Protein AF-A0A846AWA2-F1 (afdb_monomer)

Mean predicted aligned error: 6.34 Å

Structure (mmCIF, N/CA/C/O backbone):
data_AF-A0A846AWA2-F1
#
_entry.id   AF-A0A846AWA2-F1
#
loop_
_atom_site.group_PDB
_atom_site.id
_atom_site.type_symbol
_atom_site.label_atom_id
_atom_site.label_alt_id
_atom_site.label_comp_id
_atom_site.label_asym_id
_atom_site.label_entity_id
_atom_site.label_seq_id
_atom_site.pdbx_PDB_ins_code
_atom_site.Cartn_x
_atom_site.Cartn_y
_atom_site.Cartn_z
_atom_site.occupancy
_atom_site.B_iso_or_equiv
_atom_site.auth_seq_id
_atom_site.auth_comp_id
_atom_site.auth_asym_id
_atom_site.auth_atom_id
_atom_site.pdbx_PDB_model_num
ATOM 1 N N . MET A 1 1 ? -6.915 -5.409 22.447 1.00 65.88 1 MET A N 1
ATOM 2 C CA . MET A 1 1 ? -7.125 -6.188 21.203 1.00 65.88 1 MET A CA 1
ATOM 3 C C . MET A 1 1 ? -6.993 -5.319 19.945 1.00 65.88 1 MET A C 1
ATOM 5 O O . MET A 1 1 ? -6.280 -5.709 19.034 1.00 65.88 1 MET A O 1
ATOM 9 N N . THR A 1 2 ? -7.556 -4.105 19.927 1.00 86.88 2 THR A N 1
ATOM 10 C CA . THR A 1 2 ? -7.559 -3.154 18.791 1.00 86.88 2 THR A CA 1
ATOM 11 C C . THR A 1 2 ? -6.187 -2.831 18.180 1.00 86.88 2 THR A C 1
ATOM 13 O O . THR A 1 2 ? -6.041 -2.848 16.961 1.00 86.88 2 THR A O 1
ATOM 16 N N . LEU A 1 3 ? -5.158 -2.594 19.003 1.00 92.88 3 LEU A N 1
ATOM 17 C CA . LEU A 1 3 ? -3.824 -2.223 18.510 1.00 92.88 3 LEU A CA 1
ATOM 18 C C . LEU A 1 3 ? -3.153 -3.339 17.685 1.00 92.88 3 LEU A C 1
ATOM 20 O O . LEU A 1 3 ? -2.468 -3.052 16.707 1.00 92.88 3 LEU A O 1
ATOM 24 N N . ASN A 1 4 ? -3.389 -4.609 18.033 1.00 95.12 4 ASN A N 1
ATOM 25 C CA . AS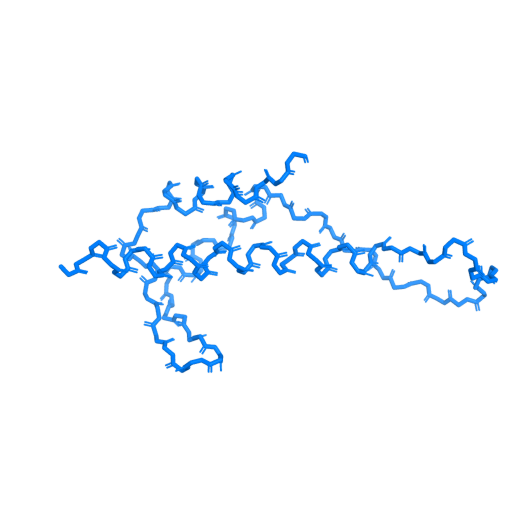N A 1 4 ? -2.844 -5.745 17.281 1.00 95.12 4 ASN A CA 1
ATOM 26 C C . ASN A 1 4 ? -3.470 -5.847 15.884 1.00 95.12 4 ASN A C 1
ATOM 28 O O . ASN A 1 4 ? -2.757 -6.120 14.919 1.00 95.12 4 ASN A O 1
ATOM 32 N N . ASN A 1 5 ? -4.768 -5.554 15.757 1.00 94.00 5 ASN A N 1
ATOM 33 C CA . ASN A 1 5 ? -5.451 -5.521 14.462 1.00 94.00 5 ASN A CA 1
ATOM 34 C C . ASN A 1 5 ? -4.894 -4.396 13.583 1.00 94.00 5 ASN A C 1
ATOM 36 O O . ASN A 1 5 ? -4.596 -4.607 12.410 1.00 94.00 5 ASN A O 1
ATOM 40 N N . TRP A 1 6 ? -4.666 -3.217 14.164 1.00 95.62 6 TRP A N 1
ATOM 41 C CA . TRP A 1 6 ? -4.050 -2.099 13.448 1.00 95.62 6 TRP A CA 1
ATOM 42 C C . TRP A 1 6 ? -2.644 -2.445 12.972 1.00 95.62 6 TRP A C 1
ATOM 44 O O . TRP A 1 6 ? -2.321 -2.252 11.803 1.00 95.62 6 TRP A O 1
ATOM 54 N N . LEU A 1 7 ? -1.824 -3.029 13.849 1.00 95.88 7 LEU A N 1
ATOM 55 C CA . LEU A 1 7 ? -0.489 -3.496 13.490 1.00 95.88 7 LEU A CA 1
ATOM 56 C C . LEU A 1 7 ? -0.541 -4.513 12.342 1.00 95.88 7 LEU A C 1
ATOM 58 O O . LEU A 1 7 ? 0.277 -4.454 11.423 1.00 95.88 7 LEU A O 1
ATOM 62 N N . ARG A 1 8 ? -1.510 -5.431 12.368 1.00 95.75 8 ARG A N 1
ATOM 63 C CA . ARG A 1 8 ? -1.706 -6.435 11.321 1.00 95.75 8 ARG A CA 1
ATOM 64 C C . ARG A 1 8 ? -2.051 -5.804 9.969 1.00 95.75 8 ARG A C 1
ATOM 66 O O . ARG A 1 8 ? -1.424 -6.169 8.969 1.00 95.75 8 ARG A O 1
ATOM 73 N N . ILE A 1 9 ? -2.971 -4.838 9.955 1.00 95.88 9 ILE A N 1
ATOM 74 C CA . ILE A 1 9 ? -3.341 -4.059 8.764 1.00 95.88 9 ILE A CA 1
ATOM 75 C C . ILE A 1 9 ? -2.123 -3.296 8.234 1.00 95.88 9 ILE A C 1
ATOM 77 O O . ILE A 1 9 ? -1.798 -3.401 7.052 1.00 95.88 9 ILE A O 1
ATOM 81 N N . CYS A 1 10 ? -1.389 -2.599 9.106 1.00 95.62 10 CYS A N 1
ATOM 82 C CA . CYS A 1 10 ? -0.191 -1.850 8.730 1.00 95.62 10 CYS A CA 1
ATOM 83 C C . CYS A 1 10 ? 0.898 -2.755 8.131 1.00 95.62 10 CYS A C 1
ATOM 85 O O . CYS A 1 10 ? 1.492 -2.396 7.119 1.00 95.62 10 CYS A O 1
ATOM 87 N N . ARG A 1 11 ? 1.132 -3.950 8.689 1.00 95.38 11 ARG A N 1
ATOM 88 C CA . ARG A 1 11 ? 2.092 -4.930 8.141 1.00 95.38 11 ARG A CA 1
ATOM 89 C C . ARG A 1 11 ? 1.692 -5.412 6.751 1.00 95.38 11 ARG A C 1
ATOM 91 O O . ARG A 1 11 ? 2.531 -5.480 5.856 1.00 95.38 11 ARG A O 1
ATOM 98 N N . TYR A 1 12 ? 0.413 -5.734 6.558 1.00 95.44 12 TYR A N 1
ATOM 99 C CA . TYR A 1 12 ? -0.090 -6.103 5.236 1.00 95.44 12 TYR A CA 1
ATOM 100 C C . TYR A 1 12 ? 0.085 -4.945 4.244 1.00 95.44 12 TYR A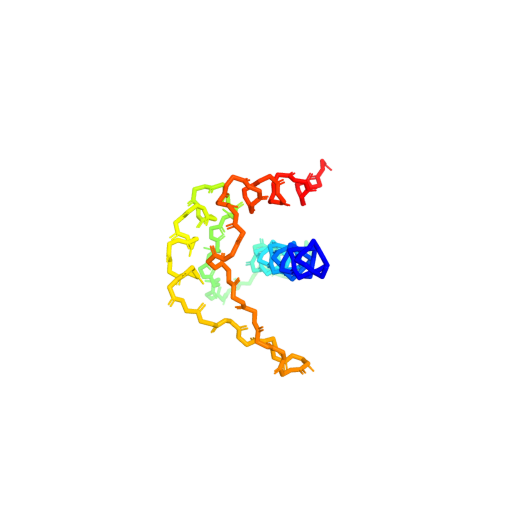 C 1
ATOM 102 O O . TYR A 1 12 ? 0.577 -5.149 3.134 1.00 95.44 12 TYR A O 1
ATOM 110 N N . TRP A 1 13 ? -0.266 -3.727 4.658 1.00 94.69 13 TRP A N 1
ATOM 111 C CA . TRP A 1 13 ? -0.154 -2.534 3.828 1.00 94.69 13 TRP A CA 1
ATOM 112 C C . TRP A 1 13 ? 1.292 -2.241 3.420 1.00 94.69 13 TRP A C 1
ATOM 114 O O . TRP A 1 13 ? 1.567 -2.027 2.241 1.00 94.69 13 TRP A O 1
ATOM 124 N N . TYR A 1 14 ? 2.227 -2.331 4.365 1.00 94.44 14 TYR A N 1
ATOM 125 C CA . TYR A 1 14 ? 3.661 -2.213 4.120 1.00 94.44 14 TYR A CA 1
ATOM 126 C C . TYR A 1 14 ? 4.143 -3.210 3.053 1.00 94.44 14 TYR A C 1
ATOM 128 O O . TYR A 1 14 ? 4.722 -2.813 2.041 1.00 94.44 14 TYR A O 1
ATOM 136 N N . ASN A 1 15 ? 3.823 -4.498 3.223 1.00 93.94 15 ASN A N 1
ATOM 137 C CA . ASN A 1 15 ? 4.223 -5.550 2.285 1.00 93.94 15 ASN A CA 1
ATOM 138 C C . ASN A 1 15 ? 3.618 -5.351 0.890 1.00 93.94 15 ASN A C 1
ATOM 140 O O . ASN A 1 15 ? 4.291 -5.566 -0.118 1.00 93.94 15 ASN A O 1
ATOM 144 N N . ARG A 1 16 ? 2.363 -4.893 0.813 1.00 92.25 16 ARG A N 1
ATOM 145 C CA . ARG A 1 16 ? 1.714 -4.566 -0.461 1.00 92.25 16 ARG A CA 1
ATOM 146 C C . ARG A 1 16 ? 2.453 -3.447 -1.199 1.00 92.25 16 ARG A C 1
ATOM 148 O O . ARG A 1 16 ? 2.685 -3.568 -2.400 1.00 92.25 16 ARG A O 1
ATOM 155 N N . MET A 1 17 ? 2.859 -2.393 -0.492 1.00 91.88 17 MET A N 1
ATOM 156 C CA . MET A 1 17 ? 3.593 -1.262 -1.078 1.00 91.88 17 MET A CA 1
ATOM 157 C C . MET A 1 17 ? 5.012 -1.641 -1.516 1.00 91.88 17 MET A C 1
ATOM 159 O O . MET A 1 17 ? 5.473 -1.170 -2.556 1.00 91.88 17 MET A O 1
ATOM 163 N N . LEU A 1 18 ? 5.690 -2.527 -0.781 1.00 92.38 18 LEU A N 1
ATOM 164 C CA . LEU A 1 18 ? 6.947 -3.122 -1.243 1.00 92.38 18 LEU A CA 1
ATOM 165 C C . LEU A 1 18 ? 6.748 -3.917 -2.539 1.00 92.38 18 LEU A C 1
ATOM 167 O O . LEU A 1 18 ? 7.498 -3.727 -3.496 1.00 92.38 18 LEU A O 1
ATOM 171 N N . GLY A 1 19 ? 5.699 -4.740 -2.608 1.00 92.12 19 GLY A N 1
ATOM 172 C CA . GLY A 1 19 ? 5.356 -5.503 -3.808 1.00 92.12 19 GLY A CA 1
ATOM 173 C C . GLY A 1 19 ? 5.104 -4.620 -5.035 1.00 92.12 19 GLY A C 1
ATOM 174 O O . GLY A 1 19 ? 5.592 -4.926 -6.121 1.00 92.12 19 GLY A O 1
ATOM 175 N N . GLU A 1 20 ? 4.409 -3.486 -4.879 1.00 91.19 20 GLU A N 1
ATOM 176 C CA . GLU A 1 20 ? 4.210 -2.536 -5.984 1.00 91.19 20 GLU A CA 1
ATOM 177 C C . GLU A 1 20 ? 5.532 -2.006 -6.549 1.00 91.19 20 GLU A C 1
ATOM 179 O O . GLU A 1 20 ? 5.656 -1.846 -7.767 1.00 91.19 20 GLU A O 1
ATOM 184 N N . ARG A 1 21 ? 6.521 -1.762 -5.683 1.00 90.44 21 ARG A N 1
ATOM 185 C CA . ARG A 1 21 ? 7.841 -1.262 -6.079 1.00 90.44 21 ARG A CA 1
ATOM 186 C C . ARG A 1 21 ? 8.705 -2.336 -6.716 1.00 90.44 21 ARG A C 1
ATOM 188 O O . ARG A 1 21 ? 9.345 -2.039 -7.718 1.00 90.44 21 ARG A O 1
ATOM 195 N N . PHE A 1 22 ? 8.695 -3.563 -6.197 1.00 91.44 22 PHE A N 1
ATOM 196 C CA . PHE A 1 22 ? 9.379 -4.678 -6.855 1.00 91.44 22 PHE A CA 1
ATOM 197 C C . PHE A 1 22 ? 8.809 -4.933 -8.245 1.00 91.44 22 PHE A C 1
ATOM 199 O O . PHE A 1 22 ? 9.566 -5.047 -9.202 1.00 91.44 22 PHE A O 1
ATOM 206 N N . ASN A 1 23 ? 7.484 -4.904 -8.378 1.00 91.25 23 ASN A N 1
ATOM 207 C CA . ASN A 1 23 ? 6.825 -5.043 -9.669 1.00 91.25 23 ASN A CA 1
ATOM 208 C C . ASN A 1 23 ? 7.173 -3.879 -10.618 1.00 91.25 23 ASN A C 1
ATOM 210 O O . ASN A 1 23 ? 7.416 -4.085 -11.800 1.00 91.25 23 ASN A O 1
ATOM 214 N N . TRP A 1 24 ? 7.240 -2.642 -10.112 1.00 91.62 24 TRP A N 1
ATOM 215 C CA . TRP A 1 24 ? 7.731 -1.509 -10.902 1.00 91.62 24 TRP A CA 1
ATOM 216 C C . TRP A 1 24 ? 9.176 -1.717 -11.370 1.00 91.62 24 TRP A C 1
ATOM 218 O O . TRP A 1 24 ? 9.453 -1.559 -12.556 1.00 91.62 24 TRP A O 1
ATOM 228 N N . TRP A 1 25 ? 10.079 -2.104 -10.469 1.00 88.88 25 TRP A N 1
ATOM 229 C CA . TRP A 1 25 ? 11.482 -2.358 -10.791 1.00 88.88 25 TRP A CA 1
ATOM 230 C C . TRP A 1 25 ? 11.638 -3.459 -11.842 1.00 88.88 25 TRP A C 1
ATOM 232 O O . TRP A 1 25 ? 12.372 -3.294 -12.811 1.00 88.88 25 TRP A O 1
ATOM 242 N N . GLU A 1 26 ? 10.911 -4.563 -11.690 1.00 87.81 26 GLU A N 1
ATOM 243 C CA . GLU A 1 26 ? 10.959 -5.691 -12.616 1.00 87.81 26 GLU A CA 1
ATOM 244 C C . GLU A 1 26 ? 10.450 -5.334 -14.017 1.00 87.81 26 GLU A C 1
ATOM 246 O O . GLU A 1 26 ? 11.032 -5.782 -15.000 1.00 87.81 26 GLU A O 1
ATOM 251 N N . GLN A 1 27 ? 9.415 -4.497 -14.117 1.00 86.50 27 GLN A N 1
ATOM 252 C CA . GLN A 1 27 ? 8.864 -4.066 -15.406 1.00 86.50 27 GLN A CA 1
ATOM 253 C C . GLN A 1 27 ? 9.682 -2.965 -16.092 1.00 86.50 27 GLN A C 1
ATOM 255 O O . GLN A 1 27 ? 9.538 -2.760 -17.292 1.00 86.50 27 GLN A O 1
ATOM 260 N N . ASN A 1 28 ? 10.513 -2.236 -15.342 1.00 86.38 28 ASN A N 1
ATOM 261 C CA . ASN A 1 28 ? 11.309 -1.124 -15.868 1.00 86.38 28 ASN A CA 1
ATOM 262 C C . ASN A 1 28 ?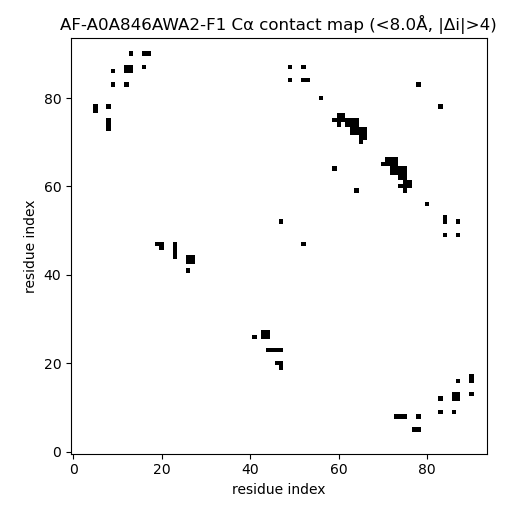 12.798 -1.469 -16.040 1.00 86.38 28 ASN A C 1
ATOM 264 O O . ASN A 1 28 ? 13.537 -0.685 -16.633 1.00 86.38 28 ASN A O 1
ATOM 268 N N . ARG A 1 29 ? 13.269 -2.614 -15.529 1.00 81.31 29 ARG A N 1
ATOM 269 C CA . ARG A 1 29 ? 14.660 -3.051 -15.721 1.00 81.31 29 ARG A CA 1
ATOM 270 C C . ARG A 1 29 ? 14.872 -3.617 -17.127 1.00 81.31 29 ARG A C 1
ATOM 272 O O . ARG A 1 29 ? 14.048 -4.370 -17.633 1.00 81.31 29 ARG A O 1
ATOM 279 N N . CYS A 1 30 ? 16.032 -3.330 -17.712 1.00 71.75 30 CYS A N 1
ATOM 280 C CA . CYS A 1 30 ? 16.523 -3.980 -18.927 1.00 71.75 30 CYS A CA 1
ATOM 281 C C . CYS A 1 30 ? 17.842 -4.706 -18.597 1.00 71.75 30 CYS A C 1
ATOM 283 O O . CYS A 1 30 ? 18.690 -4.111 -17.922 1.00 71.75 30 CYS A O 1
ATOM 285 N N . PRO A 1 31 ? 18.046 -5.975 -19.003 1.00 67.56 31 PRO A N 1
ATOM 286 C CA . PRO A 1 31 ? 19.328 -6.642 -18.810 1.00 67.56 31 PRO A CA 1
ATOM 287 C C . PRO A 1 31 ? 20.417 -5.936 -19.629 1.00 67.56 31 PRO A C 1
ATOM 289 O O . PRO A 1 31 ? 20.317 -5.850 -20.848 1.00 67.56 31 PRO A O 1
ATOM 292 N N . ILE A 1 32 ? 21.484 -5.485 -18.963 1.00 62.66 32 ILE A N 1
ATOM 293 C CA . ILE A 1 32 ? 22.601 -4.723 -19.565 1.00 62.66 32 ILE A CA 1
ATOM 294 C C . ILE A 1 32 ? 23.305 -5.502 -20.699 1.00 62.66 32 ILE A C 1
ATOM 296 O O . ILE A 1 32 ? 23.887 -4.896 -21.590 1.00 62.66 32 ILE A O 1
ATOM 300 N N . ASN A 1 33 ? 23.204 -6.837 -20.694 1.00 64.94 33 ASN A N 1
ATOM 301 C CA . ASN A 1 33 ? 23.881 -7.735 -21.638 1.00 64.94 33 ASN A CA 1
ATOM 302 C C . ASN A 1 33 ? 22.937 -8.428 -22.640 1.00 64.94 33 ASN A C 1
ATOM 304 O O . ASN A 1 33 ? 23.343 -9.388 -23.294 1.00 64.94 33 ASN A O 1
ATOM 308 N N . ALA A 1 34 ? 21.673 -8.012 -22.745 1.00 60.19 34 ALA A N 1
ATOM 309 C CA . ALA A 1 34 ? 20.786 -8.539 -23.780 1.00 60.19 34 ALA A CA 1
ATOM 310 C C . ALA A 1 34 ? 21.045 -7.807 -25.110 1.00 60.19 34 ALA A C 1
ATOM 312 O O . ALA A 1 34 ? 21.187 -6.586 -25.124 1.00 60.19 34 ALA A O 1
ATOM 313 N N . CYS A 1 35 ? 21.121 -8.554 -26.221 1.00 55.59 35 CYS A N 1
ATOM 314 C CA . CYS A 1 35 ? 21.209 -8.002 -27.582 1.00 55.59 35 CYS A CA 1
ATOM 315 C C . CYS A 1 35 ? 20.165 -6.890 -27.807 1.00 55.59 35 CYS A C 1
ATOM 317 O O . CYS A 1 35 ? 19.105 -6.948 -27.181 1.00 55.59 35 CYS A O 1
ATOM 319 N N . PRO A 1 36 ? 20.400 -5.920 -28.716 1.00 60.28 36 PRO A N 1
ATOM 320 C CA . PRO A 1 36 ? 19.394 -4.921 -29.070 1.00 60.28 36 PRO A CA 1
ATOM 321 C C . PRO A 1 36 ? 18.135 -5.647 -29.552 1.00 60.28 36 PRO A C 1
ATOM 323 O O . PRO A 1 36 ? 18.100 -6.237 -30.631 1.00 60.28 36 PRO A O 1
ATOM 326 N N . LEU A 1 37 ? 17.122 -5.682 -28.691 1.00 58.81 37 LEU A N 1
ATOM 327 C CA . LEU A 1 37 ? 15.899 -6.425 -28.931 1.00 58.81 37 LEU A CA 1
ATOM 328 C C . LEU A 1 37 ? 15.107 -5.709 -30.028 1.00 58.81 37 LEU A C 1
ATOM 330 O O . LEU A 1 37 ? 14.516 -4.657 -29.792 1.00 58.81 37 LEU A O 1
ATOM 334 N N . ILE A 1 38 ? 15.064 -6.302 -31.223 1.00 56.44 38 ILE A N 1
ATOM 335 C CA . ILE A 1 38 ? 14.112 -5.962 -32.294 1.00 56.44 38 ILE A CA 1
ATOM 336 C C . ILE A 1 38 ? 12.731 -6.522 -31.891 1.00 56.44 38 ILE A C 1
ATOM 338 O O . ILE A 1 38 ? 12.161 -7.378 -32.560 1.00 56.44 38 ILE A O 1
ATOM 342 N N . SER A 1 39 ? 12.217 -6.121 -30.727 1.00 58.78 39 SER A N 1
ATOM 343 C CA . SER A 1 39 ? 10.930 -6.577 -30.193 1.00 58.78 39 SER A CA 1
ATOM 344 C C . SER A 1 39 ? 10.187 -5.430 -29.521 1.00 58.78 39 SER A C 1
ATOM 346 O O . SER A 1 39 ? 10.811 -4.536 -28.950 1.00 58.78 39 SER A O 1
ATOM 348 N N . HIS A 1 40 ? 8.855 -5.475 -29.542 1.00 65.62 40 HIS A N 1
ATOM 349 C CA . HIS A 1 40 ? 8.016 -4.495 -28.857 1.00 65.62 40 HIS A CA 1
ATOM 350 C C . HIS A 1 40 ? 8.316 -4.488 -27.354 1.00 65.62 40 HIS A C 1
ATOM 352 O O . HIS A 1 40 ? 8.068 -5.473 -26.658 1.00 65.62 40 HIS A O 1
ATOM 358 N N . LEU A 1 41 ? 8.862 -3.376 -26.858 1.00 67.31 41 LEU A N 1
ATOM 359 C CA . LEU A 1 41 ? 9.055 -3.176 -25.426 1.00 67.31 41 LEU A CA 1
ATOM 360 C C . LEU A 1 41 ? 7.681 -3.041 -24.750 1.00 67.31 41 LEU A C 1
ATOM 362 O O . LEU A 1 41 ? 6.819 -2.327 -25.275 1.00 67.31 41 LEU A O 1
ATOM 366 N N . PRO A 1 42 ? 7.451 -3.703 -23.602 1.00 71.19 42 PRO A N 1
ATOM 367 C CA . PRO A 1 42 ? 6.239 -3.485 -22.827 1.00 71.19 42 PRO A CA 1
ATOM 368 C C . PRO A 1 42 ? 6.166 -2.025 -22.369 1.00 71.19 42 PRO A C 1
ATOM 370 O O . PRO A 1 42 ? 7.187 -1.354 -22.194 1.00 71.19 42 PRO A O 1
ATOM 373 N N . GLN A 1 43 ? 4.947 -1.525 -22.164 1.00 80.75 43 GLN A N 1
ATOM 374 C CA . GLN A 1 43 ? 4.759 -0.172 -21.655 1.00 80.75 43 GLN A CA 1
ATOM 375 C C . GLN A 1 43 ? 5.367 -0.063 -20.253 1.00 80.75 43 GLN A C 1
ATOM 377 O O . GLN A 1 43 ? 5.041 -0.849 -19.361 1.00 80.75 43 GLN A O 1
ATOM 382 N N . LEU A 1 44 ? 6.252 0.919 -20.069 1.00 84.00 44 LEU A N 1
ATOM 383 C CA . LEU A 1 44 ? 6.874 1.184 -18.778 1.00 84.00 44 LEU A CA 1
ATOM 384 C C . LEU A 1 44 ? 5.801 1.514 -17.744 1.00 84.00 44 LEU A C 1
ATOM 386 O O . LEU A 1 44 ? 4.895 2.314 -17.984 1.00 84.00 44 LEU A O 1
ATOM 390 N N . LYS A 1 45 ? 5.923 0.894 -16.574 1.00 87.38 45 LYS A N 1
ATOM 391 C CA . LYS A 1 45 ? 5.023 1.154 -15.456 1.00 87.38 45 LYS A CA 1
ATOM 392 C C . LYS A 1 45 ? 5.426 2.434 -14.740 1.00 8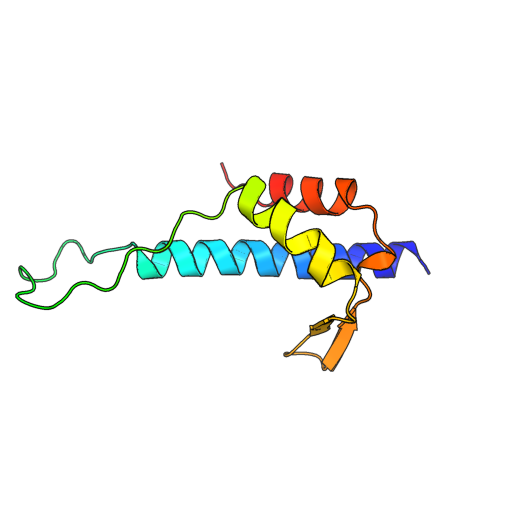7.38 45 LYS A C 1
ATOM 394 O O . LYS A 1 45 ? 6.604 2.623 -14.435 1.00 87.38 45 LYS A O 1
ATOM 399 N N . ASP A 1 46 ? 4.442 3.242 -14.364 1.00 89.06 46 ASP A N 1
ATOM 400 C CA . ASP A 1 46 ? 4.670 4.428 -13.543 1.00 89.06 46 ASP A CA 1
ATOM 401 C C . ASP A 1 46 ? 5.272 4.078 -12.179 1.00 89.06 46 ASP A C 1
ATOM 403 O O . ASP A 1 46 ? 4.859 3.124 -11.506 1.00 89.06 46 ASP A O 1
ATOM 407 N N . LYS A 1 47 ? 6.233 4.897 -11.738 1.00 88.81 47 LYS A N 1
ATOM 408 C CA . LYS A 1 47 ? 6.866 4.746 -10.426 1.00 88.81 47 LYS A CA 1
ATOM 409 C C . LYS A 1 47 ? 5.831 4.936 -9.310 1.00 88.81 47 LYS A C 1
ATOM 411 O O . LYS A 1 47 ? 5.200 5.996 -9.248 1.00 88.81 47 LYS A O 1
ATOM 416 N N . PRO A 1 48 ? 5.685 3.972 -8.379 1.00 90.38 48 PRO A N 1
ATOM 417 C CA . PRO A 1 48 ? 4.825 4.138 -7.216 1.00 90.38 48 PRO A CA 1
ATOM 418 C C . PRO A 1 48 ? 5.230 5.379 -6.416 1.00 90.38 48 PRO A C 1
ATOM 420 O O . PRO A 1 48 ? 6.383 5.523 -6.003 1.00 90.38 48 PRO A O 1
ATOM 423 N N . ASN A 1 49 ? 4.278 6.281 -6.197 1.00 89.62 49 ASN A N 1
ATOM 424 C CA . ASN A 1 49 ? 4.484 7.536 -5.483 1.00 89.62 49 ASN A CA 1
ATOM 425 C C . ASN A 1 49 ? 3.379 7.753 -4.434 1.00 89.62 49 ASN A C 1
ATOM 427 O O . ASN A 1 49 ? 2.397 7.008 -4.373 1.00 89.62 49 ASN A O 1
ATOM 431 N N . TYR A 1 50 ? 3.546 8.790 -3.613 1.00 88.81 50 TYR A N 1
ATOM 432 C CA . TYR A 1 50 ? 2.603 9.136 -2.548 1.00 88.81 50 TYR A CA 1
ATOM 433 C C . TYR A 1 50 ? 1.180 9.404 -3.071 1.00 88.81 50 TYR A C 1
ATOM 435 O O . TYR A 1 50 ? 0.199 8.996 -2.455 1.00 88.81 50 TYR A O 1
ATOM 443 N N . TYR A 1 51 ? 1.039 10.055 -4.227 1.00 89.88 51 TYR A N 1
ATOM 444 C CA . TYR A 1 51 ? -0.272 10.381 -4.794 1.00 89.88 51 TYR A CA 1
ATOM 445 C C . TYR A 1 51 ? -1.013 9.135 -5.285 1.00 89.88 51 TYR A C 1
ATOM 447 O O . TYR A 1 51 ? -2.206 8.990 -5.012 1.00 89.88 51 TYR A O 1
ATOM 455 N N . ASN A 1 52 ? -0.303 8.208 -5.934 1.00 88.94 52 ASN A N 1
ATOM 456 C CA . ASN A 1 52 ? -0.837 6.913 -6.354 1.00 88.94 52 ASN A CA 1
ATOM 457 C C . ASN A 1 52 ? -1.369 6.153 -5.138 1.00 88.94 52 ASN A C 1
ATOM 459 O O . ASN A 1 52 ? -2.497 5.667 -5.157 1.00 88.94 52 ASN A O 1
ATOM 463 N N . GLN A 1 53 ? -0.595 6.136 -4.051 1.00 88.81 53 GLN A N 1
ATOM 464 C CA . GLN A 1 53 ? -1.006 5.536 -2.789 1.00 88.81 53 GLN A CA 1
ATOM 465 C C . GLN A 1 53 ? -2.261 6.218 -2.215 1.00 88.81 53 GLN A C 1
ATOM 467 O O . GLN A 1 53 ? -3.260 5.554 -1.930 1.00 88.81 53 GLN A O 1
ATOM 472 N N . LYS A 1 54 ? -2.237 7.547 -2.063 1.00 91.69 54 LYS A N 1
ATOM 473 C CA . LYS A 1 54 ? -3.352 8.324 -1.506 1.00 91.69 54 LYS A CA 1
ATOM 474 C C . LYS A 1 54 ? -4.648 8.106 -2.289 1.00 91.69 54 LYS A C 1
ATOM 476 O O . LYS A 1 54 ? -5.711 8.062 -1.680 1.00 91.69 54 LYS A O 1
ATOM 481 N N . LYS A 1 55 ? -4.562 7.920 -3.610 1.00 93.00 55 LYS A N 1
ATOM 482 C CA . LYS A 1 55 ? -5.704 7.633 -4.489 1.00 93.00 55 LYS A CA 1
ATOM 483 C C . LYS A 1 55 ? -6.320 6.246 -4.255 1.00 93.00 55 LYS A C 1
ATOM 485 O O . LYS A 1 55 ? -7.518 6.094 -4.456 1.00 93.00 55 LYS A O 1
ATOM 490 N N . GLN A 1 56 ? -5.542 5.252 -3.818 1.00 91.62 56 GLN A N 1
ATOM 491 C CA . GLN A 1 56 ? -6.045 3.896 -3.539 1.00 91.62 56 GLN A CA 1
ATOM 492 C C . GLN A 1 56 ? -6.785 3.791 -2.195 1.00 91.62 56 GLN A C 1
ATOM 494 O O . GLN A 1 56 ? -7.691 2.971 -2.049 1.00 91.62 56 GLN A O 1
ATOM 499 N N . LEU A 1 57 ? -6.401 4.605 -1.205 1.00 93.31 57 LEU A N 1
ATOM 500 C CA . LEU A 1 57 ? -6.923 4.511 0.164 1.00 93.31 57 LEU A CA 1
ATOM 501 C C . LEU A 1 57 ? -8.457 4.632 0.282 1.00 93.31 57 LEU A C 1
ATOM 503 O O . LEU A 1 57 ? -9.022 3.856 1.052 1.00 93.31 57 LEU A O 1
ATOM 507 N N . PRO A 1 58 ? -9.152 5.542 -0.433 1.00 94.38 58 PRO A N 1
ATOM 508 C CA . PRO A 1 58 ? -10.608 5.646 -0.354 1.00 94.38 58 PRO A CA 1
ATOM 509 C C . PRO A 1 58 ? -11.328 4.354 -0.737 1.00 94.38 58 PRO A C 1
ATOM 511 O O . PRO A 1 58 ? -12.269 3.969 -0.055 1.00 94.38 58 PRO A O 1
ATOM 514 N N . GLU A 1 59 ? -10.875 3.671 -1.789 1.00 92.50 59 GLU A N 1
ATOM 515 C CA . GLU A 1 59 ? -11.503 2.427 -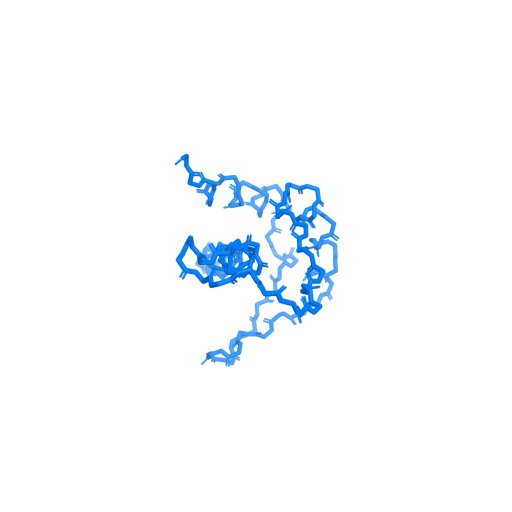2.247 1.00 92.50 59 GLU A CA 1
ATOM 516 C C . GLU A 1 59 ? -11.191 1.264 -1.304 1.00 92.50 59 GLU A C 1
ATOM 518 O O . GLU A 1 59 ? -12.088 0.524 -0.910 1.00 92.50 59 GLU A O 1
ATOM 523 N N . LEU A 1 60 ? -9.942 1.156 -0.842 1.00 92.25 60 LEU A N 1
ATOM 524 C CA . LEU A 1 60 ? -9.545 0.121 0.118 1.00 92.25 60 LEU A CA 1
ATOM 525 C C . LEU A 1 60 ? -10.279 0.231 1.455 1.00 92.25 60 LEU A C 1
ATOM 527 O O . LEU A 1 60 ? -10.502 -0.778 2.107 1.00 92.25 60 LEU A O 1
ATOM 531 N N . LYS A 1 61 ? -10.664 1.442 1.865 1.00 94.94 61 LYS A N 1
ATOM 532 C CA . LYS A 1 61 ? -11.409 1.669 3.109 1.00 94.94 61 LYS A CA 1
ATOM 533 C C . LYS A 1 61 ? -12.901 1.369 3.019 1.00 94.94 61 LYS A C 1
ATOM 535 O O . LYS A 1 61 ? -13.541 1.276 4.059 1.00 94.94 61 LYS A O 1
ATOM 540 N N . LYS A 1 62 ? -13.455 1.247 1.811 1.00 93.81 62 LYS A N 1
ATOM 541 C CA . LYS A 1 62 ? -14.862 0.873 1.601 1.00 93.81 62 LYS A CA 1
ATOM 542 C C . LYS A 1 62 ? -15.069 -0.641 1.608 1.00 93.81 62 LYS A C 1
ATOM 544 O O . LYS A 1 62 ? -16.196 -1.088 1.789 1.00 93.81 62 LYS A O 1
ATOM 549 N N . ALA A 1 63 ? -14.010 -1.415 1.378 1.00 90.00 63 ALA A N 1
ATOM 550 C CA . ALA A 1 63 ? -14.082 -2.856 1.191 1.00 90.00 63 ALA A CA 1
ATOM 551 C C . ALA A 1 63 ? -13.304 -3.616 2.271 1.00 90.00 63 ALA A C 1
ATOM 553 O O . ALA A 1 63 ? -12.279 -3.156 2.772 1.00 90.00 63 ALA A O 1
ATOM 554 N N . ILE A 1 64 ? -13.769 -4.828 2.571 1.00 92.62 64 ILE A N 1
ATOM 555 C CA . ILE A 1 64 ? -12.990 -5.800 3.336 1.00 92.62 64 ILE A CA 1
ATOM 556 C C . ILE A 1 64 ? -11.941 -6.393 2.396 1.00 92.62 64 ILE A C 1
ATOM 558 O O . ILE A 1 64 ? -12.263 -6.884 1.315 1.00 92.62 64 ILE A O 1
ATOM 562 N N . VAL A 1 65 ? -10.676 -6.336 2.803 1.00 94.25 65 VAL A N 1
ATOM 563 C CA . VAL A 1 65 ? -9.559 -6.848 2.010 1.00 94.25 65 VAL A CA 1
ATOM 564 C C . VAL A 1 65 ? -9.226 -8.262 2.461 1.00 94.25 65 VAL A C 1
ATOM 566 O O . VAL A 1 65 ? -8.802 -8.467 3.594 1.00 94.25 65 VAL A O 1
ATOM 569 N N . GLU A 1 66 ? -9.357 -9.229 1.559 1.00 94.56 66 GLU A N 1
ATOM 570 C CA . GLU A 1 66 ? -8.931 -10.604 1.811 1.00 94.56 66 GLU A CA 1
ATOM 571 C C . GLU A 1 66 ? -7.429 -10.787 1.527 1.00 94.56 66 GLU A C 1
ATOM 573 O O . GLU A 1 66 ? -6.898 -10.427 0.466 1.00 94.56 66 GLU A O 1
ATOM 578 N N . VAL A 1 67 ? -6.715 -11.366 2.490 1.00 94.06 67 VAL A N 1
ATOM 579 C CA . VAL A 1 67 ? -5.305 -11.719 2.358 1.00 94.06 67 VAL A CA 1
ATOM 580 C C . VAL A 1 67 ? -5.193 -13.068 1.660 1.00 94.06 67 VAL A C 1
ATOM 5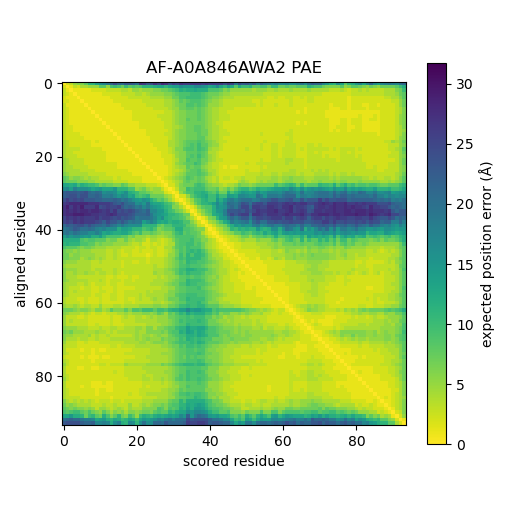82 O O . VAL A 1 67 ? -5.305 -14.110 2.293 1.00 94.06 67 VAL A O 1
ATOM 585 N N . LYS A 1 68 ? -4.866 -13.051 0.365 1.00 89.69 68 LYS A N 1
ATOM 586 C CA . LYS A 1 68 ? -4.781 -14.258 -0.483 1.00 89.69 68 LYS A CA 1
ATOM 587 C C . LYS A 1 68 ? -4.010 -15.444 0.112 1.00 89.69 68 LYS A C 1
ATOM 589 O O . LYS A 1 68 ? -4.379 -16.581 -0.130 1.00 89.69 68 LYS A O 1
ATOM 594 N N . HIS A 1 69 ? -2.920 -15.198 0.842 1.00 88.25 69 HIS A N 1
ATOM 595 C CA . HIS A 1 69 ? -2.098 -16.281 1.394 1.00 88.25 69 HIS A CA 1
ATOM 596 C C . HIS A 1 69 ? -2.731 -16.939 2.633 1.00 88.25 69 HIS A C 1
ATOM 598 O O . HIS A 1 69 ? -2.501 -18.124 2.864 1.00 88.25 69 HIS A O 1
ATOM 604 N N . SER A 1 70 ? -3.464 -16.174 3.447 1.00 92.06 70 SER A N 1
ATOM 605 C CA . SER A 1 70 ? -3.944 -16.616 4.762 1.00 92.06 70 SER A CA 1
ATOM 606 C C . SER A 1 70 ? -5.469 -16.701 4.873 1.00 92.06 70 SER A C 1
ATOM 608 O O . SER A 1 70 ? -5.956 -17.184 5.888 1.00 92.06 70 SER A O 1
ATOM 610 N N . GLY A 1 71 ? -6.220 -16.210 3.881 1.00 93.88 71 GLY A N 1
ATOM 611 C CA . GLY A 1 71 ? -7.686 -16.099 3.916 1.00 93.88 71 GLY A CA 1
ATOM 612 C C . GLY A 1 71 ? -8.208 -15.095 4.953 1.00 93.88 71 GLY A C 1
ATOM 613 O O . GLY A 1 71 ? -9.386 -15.098 5.295 1.00 93.88 71 GLY A O 1
ATOM 614 N N . GLU A 1 72 ? -7.331 -14.259 5.513 1.00 94.31 72 GLU A N 1
ATOM 615 C CA . GLU A 1 72 ? -7.704 -13.315 6.568 1.00 94.31 72 GLU A CA 1
ATOM 616 C C . GLU A 1 72 ? -8.416 -12.094 5.985 1.00 94.31 72 GLU A C 1
ATOM 618 O O . GLU A 1 72 ? -7.994 -11.548 4.967 1.00 94.31 72 GLU A O 1
ATOM 623 N N . HIS A 1 73 ? -9.448 -11.619 6.677 1.00 95.56 73 HIS A N 1
ATOM 624 C CA . HIS A 1 73 ? -10.198 -10.427 6.307 1.00 95.56 73 HIS A CA 1
ATOM 625 C C . HIS A 1 73 ? -9.700 -9.205 7.082 1.00 95.56 73 HIS A C 1
ATOM 627 O O . HIS A 1 73 ? -9.769 -9.160 8.309 1.00 95.56 73 HIS A O 1
ATOM 633 N N . LEU A 1 74 ? -9.211 -8.201 6.358 1.00 95.44 74 LEU A N 1
ATOM 634 C CA . LEU A 1 74 ? -8.690 -6.956 6.910 1.00 95.44 74 LEU A CA 1
ATOM 635 C C . LEU A 1 74 ? -9.628 -5.796 6.592 1.00 95.44 74 LEU A C 1
ATOM 637 O O . LEU A 1 74 ? -9.873 -5.474 5.429 1.00 95.44 74 LEU A O 1
ATOM 641 N N . ASP A 1 75 ? -10.102 -5.131 7.639 1.00 95.69 75 ASP A N 1
ATOM 642 C CA . ASP A 1 75 ? -10.932 -3.936 7.531 1.00 95.69 75 ASP A CA 1
ATOM 643 C C . ASP A 1 75 ? -10.080 -2.671 7.700 1.00 95.69 75 ASP A C 1
ATOM 645 O O . ASP A 1 75 ? -9.709 -2.267 8.805 1.00 95.69 75 ASP A O 1
ATOM 649 N N . PHE A 1 76 ? -9.767 -2.029 6.576 1.00 95.19 76 PHE A N 1
ATOM 65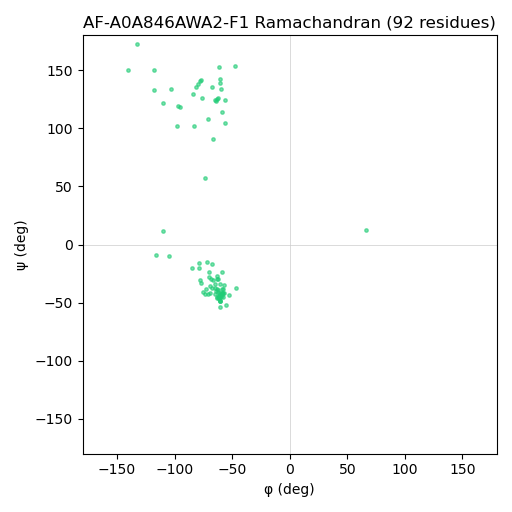0 C CA . PHE A 1 76 ? -8.952 -0.816 6.537 1.00 95.19 76 PHE A CA 1
ATOM 651 C C . PHE A 1 76 ? -9.672 0.423 7.078 1.00 95.19 76 PHE A C 1
ATOM 653 O O . PHE A 1 76 ? -9.005 1.425 7.358 1.00 95.19 76 PHE A O 1
ATOM 660 N N . SER A 1 77 ? -11.000 0.389 7.235 1.00 95.25 77 SER A N 1
ATOM 661 C CA . SER A 1 77 ? -11.760 1.525 7.769 1.00 95.25 77 SER A CA 1
ATOM 662 C C . SER A 1 77 ? -11.363 1.851 9.214 1.00 95.25 77 SER A C 1
ATOM 664 O O . SER A 1 77 ? -11.394 3.016 9.613 1.00 95.25 77 SER A O 1
ATOM 666 N N . GLN A 1 78 ? -10.880 0.847 9.955 1.00 93.62 78 GLN A N 1
ATOM 667 C CA . GLN A 1 78 ? -10.499 0.958 11.363 1.00 93.62 78 GLN A CA 1
ATOM 668 C C . GLN A 1 78 ? -9.231 1.782 11.595 1.00 93.62 78 GLN A C 1
ATOM 670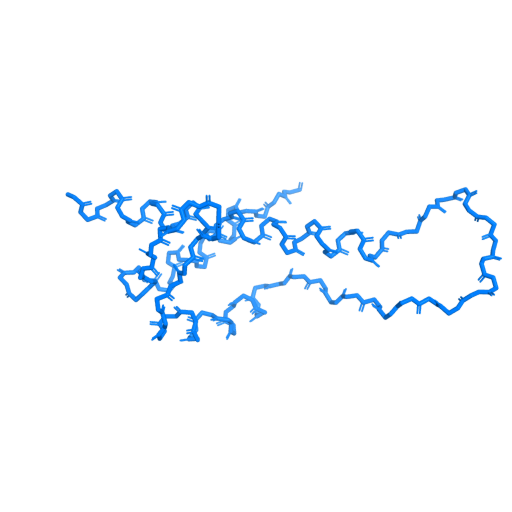 O O . GLN A 1 78 ? -9.046 2.300 12.690 1.00 93.62 78 GLN A O 1
ATOM 675 N N . VAL A 1 79 ? -8.348 1.900 10.597 1.00 95.25 79 VAL A N 1
ATOM 676 C CA . VAL A 1 79 ? -7.061 2.599 10.731 1.00 95.25 79 VAL A CA 1
ATOM 677 C C . VAL A 1 79 ? -7.150 3.973 10.079 1.00 95.25 79 VAL A C 1
ATOM 679 O O . VAL A 1 79 ? -7.611 4.114 8.945 1.00 95.25 79 VAL A O 1
ATOM 682 N N . TYR A 1 80 ? -6.669 5.018 10.753 1.00 94.69 80 TYR A N 1
ATOM 683 C CA . TYR A 1 80 ? -6.647 6.364 10.178 1.00 94.69 80 TYR A CA 1
ATOM 684 C C . TYR A 1 80 ? -5.802 6.427 8.900 1.00 94.69 80 TYR A C 1
ATOM 686 O O . TYR A 1 80 ? -4.754 5.795 8.779 1.00 94.69 80 TYR A O 1
ATOM 694 N N . SER A 1 81 ? -6.254 7.219 7.922 1.00 94.25 81 SER A N 1
ATOM 695 C CA . SER A 1 81 ? -5.560 7.328 6.631 1.00 94.25 81 SER A CA 1
ATOM 696 C C . SER A 1 81 ? -4.152 7.906 6.778 1.00 94.25 81 SER A C 1
ATOM 698 O O . SER A 1 81 ? -3.280 7.556 5.993 1.00 94.25 81 SER A O 1
ATOM 700 N N . THR A 1 82 ? -3.933 8.760 7.782 1.00 94.19 82 THR A N 1
ATOM 701 C CA . THR A 1 82 ? -2.622 9.321 8.139 1.00 94.19 82 THR A CA 1
ATOM 702 C C . THR A 1 82 ? -1.634 8.222 8.512 1.00 94.19 82 THR A C 1
ATOM 704 O O . THR A 1 82 ? -0.579 8.127 7.903 1.00 94.19 82 THR A O 1
ATOM 707 N N . VAL A 1 83 ? -2.035 7.295 9.386 1.00 94.94 83 VAL A N 1
ATOM 708 C CA . VAL A 1 83 ? -1.204 6.149 9.788 1.00 94.94 83 VAL A CA 1
ATOM 709 C C . VAL A 1 83 ? -0.827 5.289 8.577 1.00 94.94 83 VAL A C 1
ATOM 711 O O . VAL A 1 83 ? 0.326 4.903 8.415 1.00 94.94 83 VAL A O 1
ATOM 714 N N . LEU A 1 84 ? -1.774 5.019 7.674 1.00 94.62 84 LEU A N 1
ATOM 715 C CA . LEU A 1 84 ? -1.498 4.249 6.453 1.00 94.62 84 LEU A CA 1
ATOM 716 C C . LEU A 1 84 ? -0.566 4.991 5.477 1.00 94.62 84 LEU A C 1
ATOM 718 O O . LEU A 1 84 ? 0.184 4.354 4.733 1.00 94.62 84 LEU A O 1
ATOM 722 N N . GLN A 1 85 ? -0.607 6.323 5.455 1.00 93.56 85 GLN A N 1
ATOM 723 C CA . GLN A 1 85 ? 0.321 7.154 4.683 1.00 93.56 85 GLN A CA 1
ATOM 724 C C . GLN A 1 85 ? 1.724 7.134 5.302 1.00 93.56 85 GLN A C 1
ATOM 726 O O . GLN A 1 85 ? 2.696 6.929 4.578 1.00 93.56 85 GLN A O 1
ATOM 731 N N . ASP A 1 86 ? 1.832 7.215 6.627 1.00 93.12 86 ASP A N 1
ATOM 732 C CA . ASP A 1 86 ? 3.111 7.131 7.342 1.00 93.12 86 ASP A CA 1
ATOM 733 C C . ASP A 1 86 ? 3.791 5.771 7.134 1.00 93.12 86 ASP A C 1
ATOM 735 O O . ASP A 1 86 ? 4.995 5.702 6.896 1.00 93.12 86 ASP A O 1
ATOM 739 N N . VAL A 1 87 ? 3.019 4.679 7.114 1.00 92.50 87 VAL A N 1
ATOM 740 C CA . VAL A 1 87 ? 3.532 3.332 6.793 1.00 92.50 87 VAL A CA 1
ATOM 741 C C . VAL A 1 87 ? 4.137 3.265 5.384 1.00 92.50 87 VAL A C 1
ATOM 743 O O . VAL A 1 87 ? 5.107 2.547 5.149 1.00 92.50 87 VAL A O 1
ATOM 746 N N . TRP A 1 88 ? 3.604 4.014 4.419 1.00 88.62 88 TRP A N 1
ATOM 747 C CA . TRP A 1 88 ? 4.210 4.080 3.084 1.00 88.62 88 TRP A CA 1
ATOM 748 C C . TRP A 1 88 ? 5.506 4.882 3.076 1.00 88.62 88 TRP A C 1
ATOM 750 O O . TRP A 1 88 ? 6.462 4.504 2.388 1.00 88.62 88 TRP A O 1
ATOM 760 N N . MET A 1 89 ? 5.545 5.965 3.855 1.00 85.88 89 MET A N 1
ATOM 761 C CA . MET A 1 89 ? 6.756 6.754 4.050 1.00 85.88 89 MET A CA 1
ATOM 762 C C . MET A 1 89 ? 7.851 5.912 4.711 1.00 85.88 89 MET A C 1
ATOM 764 O O . MET A 1 89 ? 8.987 5.967 4.258 1.00 85.88 89 MET A O 1
ATOM 768 N N . SER A 1 90 ? 7.523 5.067 5.695 1.00 82.75 90 SER A N 1
ATOM 769 C CA . SER A 1 90 ? 8.502 4.170 6.330 1.00 82.75 90 SER A CA 1
ATOM 770 C C . SER A 1 90 ? 8.978 3.044 5.409 1.00 82.75 90 SER A C 1
ATOM 772 O O . SER A 1 90 ? 10.114 2.591 5.514 1.00 82.75 90 SER A O 1
ATOM 774 N N . ALA A 1 91 ? 8.148 2.612 4.456 1.00 76.06 91 ALA A N 1
ATOM 775 C CA . ALA A 1 91 ? 8.569 1.672 3.424 1.00 76.06 91 ALA A CA 1
ATOM 776 C C . ALA A 1 91 ? 9.585 2.278 2.454 1.00 76.06 91 ALA A C 1
ATOM 778 O O . ALA A 1 91 ? 10.192 1.531 1.691 1.00 76.06 91 ALA A O 1
ATOM 779 N N . ARG A 1 92 ? 9.743 3.608 2.394 1.00 70.19 92 ARG A N 1
ATOM 780 C CA . ARG A 1 92 ? 10.683 4.314 1.512 1.00 70.19 92 ARG A CA 1
ATOM 781 C C . ARG A 1 92 ? 12.120 3.995 1.942 1.00 70.19 92 ARG A C 1
ATOM 783 O O . ARG A 1 92 ? 12.679 4.643 2.813 1.00 70.19 92 ARG A O 1
ATOM 790 N N . VAL A 1 93 ? 12.685 2.948 1.347 1.00 59.22 93 VAL A N 1
ATOM 791 C CA . VAL A 1 93 ? 14.110 2.628 1.473 1.00 59.22 93 VAL A CA 1
ATOM 792 C C . VAL A 1 93 ? 14.887 3.771 0.812 1.00 59.22 93 VAL A C 1
ATOM 794 O O . VAL A 1 93 ? 14.565 4.125 -0.328 1.00 59.22 93 VAL A O 1
ATOM 797 N N . ASN A 1 94 ? 15.802 4.385 1.570 1.00 45.81 94 ASN A N 1
ATOM 798 C CA . ASN A 1 94 ? 16.738 5.410 1.091 1.00 45.81 94 ASN A CA 1
ATOM 799 C C . ASN A 1 94 ? 17.670 4.847 0.019 1.00 45.81 94 ASN A C 1
ATOM 801 O O . ASN A 1 94 ? 18.096 3.681 0.183 1.00 45.81 94 ASN A O 1
#

Radius of gyration: 16.66 Å; Cα contacts (8 Å, |Δi|>4): 61; chains: 1; bounding box: 39×27×54 Å

Foldseek 3Di:
DLVVLQVVLLVVLLVVLVVVQVVLCVLADDPPPDDPDPDDRPDRDDHDDLVNVLVCLVVLQVDFDQDVVPRDTRHSVSDDPVSSSVSSVVSPDD

Secondary structure (DSSP, 8-state):
-HHHHHHHHHHHHHHHHHHHHHHHHHHH---TTS----S-PPPPPPPP-HHHHHHHHHHHTTSEEEETTTTEEEEGGGS-HHHHHHHHHHT---

pLDDT: mean 86.36, std 12.09, range [45.81, 95.88]

Solvent-accessible surface are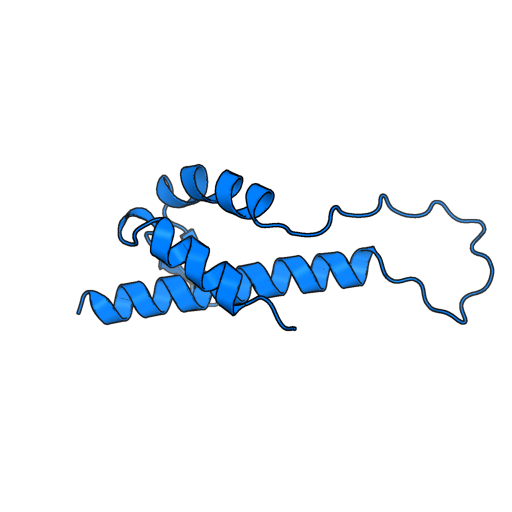a (backbone atoms only — not comparable to full-atom values): 5898 Å² total; per-residue (Å²): 118,68,66,61,54,48,52,51,49,51,52,52,51,38,53,53,56,51,49,54,45,52,52,33,50,64,61,63,60,74,70,93,84,60,71,88,70,95,59,90,75,76,82,70,59,74,78,86,46,73,66,62,51,61,66,47,48,69,61,51,38,76,40,74,44,70,38,86,93,76,73,44,78,40,64,46,63,82,48,59,69,65,60,60,48,50,44,52,58,69,62,58,77,130

Nearest PDB structures (foldseek):
  8d82-assembly1_D  TM=3.297E-01  e=8.747E+00  Homo sapiens

Sequence (94 aa):
MTLNNWLRICRYWYNRMLGERFNWWEQNRCPINACPLISHLPQLKDKPNYYNQKKQLPELKKAIVEVKHSGEHLDFSQVYSTVLQDVWMSARVN